Protein AF-A0A847P0W2-F1 (afdb_monomer_lite)

Radius of gyration: 15.74 Å; chains: 1; bounding box: 37×36×44 Å

Secondary structure (DSSP, 8-state):
---HHHHHHHHHHHHHTTSTTHHHHHHHHHHHHHHHHTTS--SS-HHHHHHHHHHHHS-HHHHHHHHHHHHHHSTTHHHHHHHHHHHHHHHHHHHHHHHHHHT-

Foldseek 3Di:
DPPVLLVVLQVLLVVPLAPPCNLVSLLVSQVSLVVVCVVDPDPDPSSLVSLVVSLVNYDPVCNVSSLVSQLVRHPCSVVSSVVVVVVVVVVVVVVVVVVVVVVD

Sequence (104 aa):
MIDDGKLKIFLMALKYSRSPEVLSVLRQIIRIAEKIKGVQRWEYDYLDVVLLYTGSVIDETLYEQYCRIIAQEHNSGVEYMGTIADKLRREEREKAERIATEFL

Structure (mmCIF, N/CA/C/O backbone):
data_AF-A0A847P0W2-F1
#
_entry.id   AF-A0A847P0W2-F1
#
loop_
_atom_site.group_PDB
_atom_site.id
_atom_site.type_symbol
_atom_site.label_atom_id
_atom_site.label_alt_id
_atom_site.label_comp_id
_atom_site.label_asym_id
_atom_site.label_entity_id
_atom_site.label_seq_id
_atom_site.pdbx_PDB_ins_code
_atom_site.Cartn_x
_atom_site.Cartn_y
_atom_site.Cartn_z
_atom_site.occupancy
_atom_site.B_iso_or_equiv
_atom_site.auth_seq_id
_atom_site.auth_comp_id
_atom_site.auth_asym_id
_atom_site.auth_atom_id
_atom_site.pdbx_PDB_model_num
ATOM 1 N N . MET A 1 1 ? 2.631 -0.538 -27.572 1.00 45.75 1 MET A N 1
ATOM 2 C CA . MET A 1 1 ? 2.104 -1.702 -26.828 1.00 45.75 1 MET A CA 1
ATOM 3 C C . MET A 1 1 ? 1.805 -1.219 -25.427 1.00 45.75 1 MET A C 1
ATOM 5 O O . MET A 1 1 ? 2.680 -0.588 -24.849 1.00 45.75 1 MET A O 1
ATOM 9 N N . ILE A 1 2 ? 0.581 -1.405 -24.927 1.00 48.38 2 ILE A N 1
ATOM 10 C CA . ILE A 1 2 ? 0.311 -1.155 -23.508 1.00 48.38 2 ILE A CA 1
ATOM 11 C C . ILE A 1 2 ? 1.224 -2.104 -22.736 1.00 48.38 2 ILE A C 1
ATOM 13 O O . ILE A 1 2 ? 1.280 -3.293 -23.012 1.00 48.38 2 ILE A O 1
ATOM 17 N N . ASP A 1 3 ? 2.027 -1.503 -21.880 1.00 62.47 3 ASP A N 1
ATOM 18 C CA . ASP A 1 3 ? 3.151 -2.073 -21.157 1.00 62.47 3 ASP A CA 1
ATOM 19 C C . ASP A 1 3 ? 2.646 -3.224 -20.257 1.00 62.47 3 ASP A C 1
ATOM 21 O O . ASP A 1 3 ? 2.110 -2.970 -19.176 1.00 62.47 3 ASP A O 1
ATOM 25 N N . ASP A 1 4 ? 2.742 -4.484 -20.714 1.00 76.31 4 ASP A N 1
ATOM 26 C CA . ASP A 1 4 ? 2.171 -5.682 -20.055 1.00 76.31 4 ASP A CA 1
ATOM 27 C C . ASP A 1 4 ? 2.497 -5.751 -18.552 1.00 76.31 4 ASP A C 1
ATOM 29 O O . ASP A 1 4 ? 1.694 -6.207 -17.734 1.00 76.31 4 ASP A O 1
ATOM 33 N N . GLY A 1 5 ? 3.670 -5.241 -18.167 1.00 77.94 5 GLY A N 1
ATOM 34 C CA . GLY A 1 5 ? 4.091 -5.137 -16.776 1.00 77.94 5 GLY A CA 1
ATOM 35 C C . GLY A 1 5 ? 3.273 -4.137 -15.949 1.00 77.94 5 GLY A C 1
ATOM 36 O O . GLY A 1 5 ? 2.883 -4.462 -14.827 1.00 77.94 5 GLY A O 1
ATOM 37 N N . LYS A 1 6 ? 2.946 -2.959 -16.500 1.00 79.88 6 LYS A N 1
ATOM 38 C CA . LYS A 1 6 ? 2.084 -1.967 -15.836 1.00 79.88 6 LYS A CA 1
ATOM 39 C C . LYS A 1 6 ? 0.681 -2.524 -15.636 1.00 79.88 6 LYS A C 1
ATOM 41 O O . LYS A 1 6 ? 0.169 -2.488 -14.516 1.00 79.88 6 LYS A O 1
ATOM 46 N N . LEU A 1 7 ? 0.088 -3.094 -16.687 1.00 83.19 7 LEU A N 1
ATOM 47 C CA . LEU A 1 7 ? -1.248 -3.689 -16.609 1.00 83.19 7 LEU A CA 1
ATOM 48 C C . LEU A 1 7 ? -1.295 -4.803 -15.554 1.00 83.19 7 LEU A C 1
ATOM 50 O O . LEU A 1 7 ? -2.202 -4.832 -14.725 1.00 83.19 7 LEU A O 1
ATOM 54 N N . LYS A 1 8 ? -0.278 -5.672 -15.523 1.00 84.88 8 LYS A N 1
ATOM 55 C CA . LYS A 1 8 ? -0.163 -6.729 -14.514 1.00 84.88 8 LYS A CA 1
ATOM 56 C C . LYS A 1 8 ? -0.108 -6.175 -13.089 1.00 84.88 8 LYS A C 1
ATOM 58 O O . LYS A 1 8 ? -0.825 -6.682 -12.230 1.00 84.88 8 LYS A O 1
ATOM 63 N N . ILE A 1 9 ? 0.695 -5.138 -12.840 1.00 87.06 9 ILE A N 1
ATOM 64 C CA . ILE A 1 9 ? 0.775 -4.475 -11.528 1.00 87.06 9 ILE A CA 1
ATOM 65 C C . ILE A 1 9 ? -0.601 -3.958 -11.094 1.00 87.06 9 ILE A C 1
ATOM 67 O O . ILE A 1 9 ? -1.035 -4.231 -9.976 1.00 87.06 9 ILE A O 1
ATOM 71 N N . PHE A 1 10 ? -1.303 -3.251 -11.981 1.00 85.75 10 PHE A N 1
ATOM 72 C CA . PHE A 1 10 ? -2.606 -2.673 -11.657 1.00 85.75 10 PHE A CA 1
ATOM 73 C C . PHE A 1 10 ? -3.661 -3.741 -11.386 1.00 85.75 10 PHE A C 1
ATOM 75 O O . PHE A 1 10 ? -4.378 -3.652 -10.396 1.00 85.75 10 PHE A O 1
ATOM 82 N N . LEU A 1 11 ? -3.716 -4.792 -12.206 1.00 87.62 11 LEU A N 1
ATOM 83 C CA . LEU A 1 11 ? -4.643 -5.903 -11.991 1.00 87.62 11 LEU A CA 1
ATOM 84 C C . LEU A 1 11 ? -4.351 -6.653 -10.685 1.00 87.62 11 LEU A C 1
ATOM 86 O O . LEU A 1 11 ? -5.285 -7.062 -9.998 1.00 87.62 11 LEU A O 1
ATOM 90 N N . MET A 1 12 ? -3.076 -6.816 -10.319 1.00 87.50 12 MET A N 1
ATOM 91 C CA . MET A 1 12 ? -2.692 -7.397 -9.030 1.00 87.50 12 MET A CA 1
ATOM 92 C C . MET A 1 12 ? -3.148 -6.510 -7.869 1.00 87.50 12 MET A C 1
ATOM 94 O O . MET A 1 12 ? -3.786 -7.011 -6.948 1.00 87.50 12 MET A O 1
ATOM 98 N N . ALA A 1 13 ? -2.892 -5.203 -7.931 1.00 87.88 13 ALA A N 1
ATOM 99 C CA . ALA A 1 13 ? -3.366 -4.274 -6.911 1.00 87.88 13 ALA A CA 1
ATOM 100 C C . ALA A 1 13 ? -4.893 -4.337 -6.783 1.00 87.88 13 ALA A C 1
ATOM 102 O O . ALA A 1 13 ? -5.405 -4.575 -5.698 1.00 87.88 13 ALA A O 1
ATOM 103 N N . LEU A 1 14 ? -5.620 -4.239 -7.898 1.00 88.00 14 LEU A N 1
ATOM 104 C CA . LEU A 1 14 ? -7.081 -4.237 -7.922 1.00 88.00 14 LEU A CA 1
ATOM 105 C C . LEU A 1 14 ? -7.688 -5.530 -7.359 1.00 88.00 14 LEU A C 1
ATOM 107 O O . LEU A 1 14 ? -8.626 -5.476 -6.569 1.00 88.00 14 LEU A O 1
ATOM 111 N N . LYS A 1 15 ? -7.151 -6.691 -7.752 1.00 90.88 15 LYS A N 1
ATOM 112 C CA . LYS A 1 15 ? -7.667 -8.000 -7.333 1.00 90.88 15 LYS A CA 1
ATOM 113 C C . LYS A 1 15 ? -7.502 -8.236 -5.834 1.00 90.88 15 LYS A C 1
ATOM 115 O O . LYS A 1 15 ? -8.371 -8.848 -5.222 1.00 90.88 15 LYS A O 1
ATOM 120 N N . TYR A 1 16 ? -6.375 -7.808 -5.272 1.00 89.44 16 TYR A N 1
ATOM 121 C CA . TYR A 1 16 ? -6.007 -8.147 -3.901 1.00 89.44 16 TYR A CA 1
ATOM 122 C C . TYR A 1 16 ? -6.231 -7.009 -2.910 1.00 89.44 16 TYR A C 1
ATOM 124 O O . TYR A 1 16 ? -6.118 -7.256 -1.722 1.00 89.44 16 TYR A O 1
ATOM 132 N N . SER A 1 17 ? -6.584 -5.800 -3.354 1.00 83.81 17 SER A N 1
ATOM 133 C CA . SER A 1 17 ? -6.593 -4.581 -2.530 1.00 83.81 17 SER A CA 1
ATOM 134 C C . SER A 1 17 ? -7.402 -4.661 -1.230 1.00 83.81 17 SER A C 1
ATOM 136 O O . SER A 1 17 ? -7.030 -4.021 -0.254 1.00 83.81 17 SER A O 1
ATOM 138 N N . ARG A 1 18 ? -8.469 -5.466 -1.197 1.00 85.75 18 ARG A N 1
ATOM 139 C CA . ARG A 1 18 ? -9.345 -5.676 -0.025 1.00 85.75 18 ARG A CA 1
ATOM 140 C C . ARG A 1 18 ? -9.137 -7.024 0.669 1.00 85.75 18 ARG A C 1
ATOM 142 O O . ARG A 1 18 ? -9.997 -7.478 1.414 1.00 85.75 18 ARG A O 1
ATOM 149 N N . SER A 1 19 ? -8.033 -7.692 0.366 1.00 88.38 19 SER A N 1
ATOM 150 C CA . SER A 1 19 ? -7.725 -9.044 0.819 1.00 88.38 19 SER A CA 1
ATOM 151 C C . SER A 1 19 ? -6.450 -9.025 1.662 1.00 88.38 19 SER A C 1
ATOM 153 O O . SER A 1 19 ? -5.518 -8.305 1.301 1.00 88.38 19 SER A O 1
ATOM 155 N N . PRO A 1 20 ? -6.322 -9.830 2.729 1.00 85.25 20 PRO A N 1
ATOM 156 C CA . PRO A 1 20 ? -5.077 -9.925 3.500 1.00 85.25 20 PRO A CA 1
ATOM 157 C C . PRO A 1 20 ? -3.841 -10.275 2.654 1.00 85.25 20 PRO A C 1
ATOM 159 O O . PRO A 1 20 ? -2.719 -9.849 2.937 1.00 85.25 20 PRO A O 1
ATOM 162 N N . GLU A 1 21 ? -4.050 -10.994 1.551 1.00 90.38 21 GLU A N 1
ATOM 163 C CA . GLU A 1 21 ? -3.046 -11.349 0.549 1.00 90.38 21 GLU A CA 1
ATOM 164 C C . GLU A 1 21 ? -2.396 -10.128 -0.118 1.00 90.38 21 GLU A C 1
ATOM 166 O O . GLU A 1 21 ? -1.305 -10.260 -0.686 1.00 90.38 21 GLU A O 1
ATOM 171 N N . VAL A 1 22 ? -3.004 -8.939 -0.014 1.00 88.12 22 VAL A N 1
ATOM 172 C CA . VAL A 1 22 ? -2.441 -7.675 -0.503 1.00 88.12 22 VAL A CA 1
ATOM 173 C C . VAL A 1 22 ? -1.022 -7.452 -0.002 1.00 88.12 22 VAL A C 1
ATOM 175 O O . VAL A 1 22 ? -0.188 -6.993 -0.768 1.00 88.12 22 VAL A O 1
ATOM 178 N N . LEU A 1 23 ? -0.694 -7.848 1.233 1.00 87.56 23 LEU A N 1
ATOM 179 C CA . LEU A 1 23 ? 0.640 -7.649 1.807 1.00 87.56 23 LEU A CA 1
ATOM 180 C C . LEU A 1 23 ? 1.709 -8.496 1.101 1.00 87.56 23 LEU A C 1
ATOM 182 O O . LEU A 1 23 ? 2.833 -8.043 0.879 1.00 87.56 23 LEU A O 1
ATOM 186 N N . SER A 1 24 ? 1.356 -9.722 0.706 1.00 87.06 24 SER A N 1
ATOM 187 C CA . SER A 1 24 ? 2.237 -10.607 -0.069 1.00 87.06 24 SER A CA 1
ATOM 188 C C . SER A 1 24 ? 2.403 -10.104 -1.506 1.00 87.06 24 SER A C 1
ATOM 190 O O . SER A 1 24 ? 3.499 -10.111 -2.074 1.00 87.06 24 SER A O 1
ATOM 192 N N . VAL A 1 25 ? 1.308 -9.613 -2.083 1.00 88.81 25 VAL A N 1
ATOM 193 C CA . VAL A 1 25 ? 1.237 -9.111 -3.458 1.00 88.81 25 VAL A CA 1
ATOM 194 C C . VAL A 1 25 ? 1.937 -7.757 -3.609 1.00 88.81 25 VAL A C 1
ATOM 196 O O . VAL A 1 25 ? 2.607 -7.528 -4.613 1.00 88.81 25 VAL A O 1
ATOM 199 N N . LEU A 1 26 ? 1.868 -6.896 -2.597 1.00 89.25 26 LEU A N 1
ATOM 200 C CA . LEU A 1 26 ? 2.497 -5.577 -2.548 1.00 89.25 26 LEU A CA 1
ATOM 201 C C . LEU A 1 26 ? 4.007 -5.645 -2.782 1.00 89.25 26 LEU A C 1
ATOM 203 O O . LEU A 1 26 ? 4.545 -4.891 -3.590 1.00 89.25 26 LEU A O 1
ATOM 207 N N . ARG A 1 27 ? 4.690 -6.608 -2.151 1.00 87.19 27 ARG A N 1
ATOM 208 C CA . ARG A 1 27 ? 6.130 -6.829 -2.372 1.00 87.19 27 ARG A CA 1
ATOM 209 C C . ARG A 1 27 ? 6.431 -7.161 -3.830 1.00 87.19 27 ARG A C 1
ATOM 211 O O . ARG A 1 27 ? 7.413 -6.689 -4.393 1.00 87.19 27 ARG A O 1
ATOM 218 N N . GLN A 1 28 ? 5.578 -7.970 -4.457 1.00 87.81 28 GLN A N 1
ATOM 219 C CA . GLN A 1 28 ? 5.731 -8.334 -5.865 1.00 87.81 28 GLN A CA 1
ATOM 220 C C . GLN A 1 28 ? 5.465 -7.135 -6.778 1.00 87.81 28 GLN A C 1
ATOM 222 O O . GLN A 1 28 ? 6.215 -6.930 -7.728 1.00 87.81 28 GLN A O 1
ATOM 227 N N . ILE A 1 29 ? 4.446 -6.327 -6.468 1.00 87.56 29 ILE A N 1
ATOM 228 C CA . ILE A 1 29 ? 4.125 -5.089 -7.188 1.00 87.56 29 ILE A CA 1
ATOM 229 C C . ILE A 1 29 ? 5.330 -4.147 -7.205 1.00 87.56 29 ILE A C 1
ATOM 231 O O . ILE A 1 29 ? 5.760 -3.750 -8.287 1.00 87.56 29 ILE A O 1
ATOM 235 N N . ILE A 1 30 ? 5.909 -3.852 -6.037 1.00 85.56 30 ILE A N 1
ATOM 236 C CA . ILE A 1 30 ? 7.050 -2.933 -5.914 1.00 85.56 30 ILE A CA 1
ATOM 237 C C . ILE A 1 30 ? 8.252 -3.465 -6.703 1.00 85.56 30 ILE A C 1
ATOM 239 O O . ILE A 1 30 ? 8.802 -2.760 -7.545 1.00 85.56 30 ILE A O 1
ATOM 243 N N . ARG A 1 31 ? 8.609 -4.744 -6.532 1.00 84.38 31 ARG A N 1
ATOM 244 C CA . ARG A 1 31 ? 9.750 -5.352 -7.241 1.00 84.38 31 ARG A CA 1
ATOM 245 C C . ARG A 1 31 ? 9.589 -5.353 -8.759 1.00 84.38 31 ARG A C 1
ATOM 247 O O . ARG A 1 31 ? 10.552 -5.093 -9.479 1.00 84.38 31 ARG A O 1
ATOM 254 N N . ILE A 1 32 ? 8.393 -5.670 -9.260 1.00 84.12 32 ILE A N 1
ATOM 255 C CA . ILE A 1 32 ? 8.113 -5.646 -10.702 1.00 84.12 32 ILE A CA 1
ATOM 256 C C . ILE A 1 32 ? 8.208 -4.208 -11.217 1.00 84.12 32 ILE A C 1
ATOM 258 O O . ILE A 1 32 ? 8.813 -3.979 -12.262 1.00 84.12 32 ILE A O 1
ATOM 262 N N . ALA A 1 33 ? 7.656 -3.246 -10.481 1.00 82.81 33 ALA A N 1
ATOM 263 C CA . ALA A 1 33 ? 7.658 -1.845 -10.871 1.00 82.81 33 ALA A CA 1
ATOM 264 C C . ALA A 1 33 ? 9.072 -1.251 -10.928 1.00 82.81 33 ALA A C 1
ATOM 266 O O . ALA A 1 33 ? 9.434 -0.675 -11.949 1.00 82.81 33 ALA A O 1
ATOM 267 N N . GLU A 1 34 ? 9.899 -1.470 -9.904 1.00 79.06 34 GLU A N 1
ATOM 268 C CA . GLU A 1 34 ? 11.301 -1.023 -9.875 1.00 79.06 34 GLU A CA 1
ATOM 269 C C . GLU A 1 34 ? 12.115 -1.635 -11.028 1.00 79.06 34 GLU A C 1
ATOM 271 O O . GLU A 1 34 ? 12.857 -0.940 -11.728 1.00 79.06 34 GLU A O 1
ATOM 276 N N . LYS A 1 35 ? 11.912 -2.931 -11.311 1.00 81.50 35 LYS A N 1
ATOM 277 C CA . LYS A 1 35 ? 12.566 -3.606 -12.442 1.00 81.50 35 LYS A CA 1
ATOM 278 C C . LYS A 1 35 ? 12.187 -2.980 -13.784 1.00 81.50 35 LYS A C 1
ATOM 280 O O . LYS A 1 35 ? 13.045 -2.842 -14.653 1.00 81.50 35 LYS A O 1
ATOM 285 N N . ILE A 1 36 ? 10.918 -2.624 -13.976 1.00 77.94 36 ILE A N 1
ATOM 286 C CA . ILE A 1 36 ? 10.460 -2.001 -15.223 1.00 77.94 36 ILE A CA 1
ATOM 287 C C . ILE A 1 36 ? 10.932 -0.542 -15.299 1.00 77.94 36 ILE A C 1
ATOM 289 O O . ILE A 1 36 ? 11.354 -0.123 -16.374 1.00 77.94 36 ILE A O 1
ATOM 293 N N . LYS A 1 37 ? 10.942 0.206 -14.185 1.00 74.06 37 LYS A N 1
ATOM 294 C CA . LYS A 1 37 ? 11.441 1.594 -14.107 1.00 74.06 37 LYS A CA 1
ATOM 295 C C . LYS A 1 37 ? 12.910 1.705 -14.540 1.00 74.06 37 LYS A C 1
ATOM 297 O O . LYS A 1 37 ? 13.288 2.677 -15.187 1.00 74.06 37 LYS A O 1
ATOM 302 N N . GLY A 1 38 ? 13.727 0.686 -14.255 1.00 68.94 38 GLY A N 1
ATOM 303 C CA . GLY A 1 38 ? 15.117 0.608 -14.726 1.00 68.94 38 GLY A CA 1
ATOM 304 C C . GLY A 1 38 ? 15.280 0.380 -16.237 1.00 68.94 38 GLY A C 1
A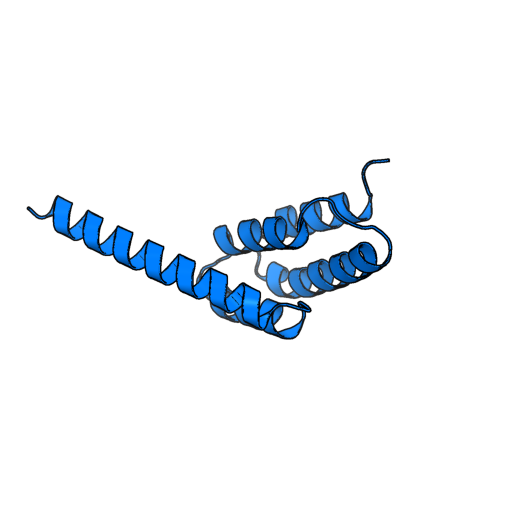TOM 305 O O . GLY A 1 38 ? 16.333 0.685 -16.789 1.00 68.94 38 GLY A O 1
ATOM 306 N N . VAL A 1 39 ? 14.254 -0.142 -16.917 1.00 71.44 39 VAL A N 1
ATOM 307 C CA . VAL A 1 39 ? 14.278 -0.459 -18.360 1.00 71.44 39 VAL A CA 1
ATOM 308 C C . VAL A 1 39 ? 13.515 0.583 -19.180 1.00 71.44 39 VAL A C 1
ATOM 310 O O . VAL A 1 39 ? 13.845 0.836 -20.336 1.00 71.44 39 VAL A O 1
ATOM 313 N N . GLN A 1 40 ? 12.493 1.197 -18.589 1.00 69.75 40 GLN A N 1
ATOM 314 C CA . GLN A 1 40 ? 11.616 2.163 -19.232 1.00 69.75 40 GLN A CA 1
ATOM 315 C C . GLN A 1 40 ? 11.455 3.387 -18.332 1.00 69.75 40 GLN A C 1
ATOM 317 O O . GLN A 1 40 ? 10.992 3.273 -17.198 1.00 69.75 40 GLN A O 1
ATOM 322 N N . ARG A 1 41 ? 11.761 4.580 -18.856 1.00 65.88 41 ARG A N 1
ATOM 323 C CA . ARG A 1 41 ? 11.377 5.831 -18.189 1.00 65.88 41 ARG A CA 1
ATOM 324 C C . ARG A 1 41 ? 9.860 5.971 -18.245 1.00 65.88 41 ARG A C 1
ATOM 326 O O . ARG A 1 41 ? 9.278 6.030 -19.324 1.00 65.88 41 ARG A O 1
ATOM 333 N N . TRP A 1 42 ? 9.221 5.991 -17.084 1.00 69.44 42 TRP A N 1
ATOM 334 C CA . TRP A 1 42 ? 7.790 6.243 -16.967 1.00 69.44 42 TRP A CA 1
ATOM 335 C C . TRP A 1 42 ? 7.555 7.755 -16.905 1.00 69.44 42 TRP A C 1
ATOM 337 O O . TRP A 1 42 ? 8.238 8.438 -16.150 1.00 69.44 42 TRP A O 1
ATOM 347 N N . GLU A 1 43 ? 6.601 8.280 -17.681 1.00 56.88 43 GLU A N 1
ATOM 348 C CA . GLU A 1 43 ? 6.239 9.713 -17.645 1.00 56.88 43 GLU A CA 1
ATOM 349 C C . GLU A 1 43 ? 5.519 10.129 -16.348 1.00 56.88 43 GLU A C 1
ATOM 351 O O . GLU A 1 43 ? 5.286 11.310 -16.123 1.00 56.88 43 GLU A O 1
ATOM 356 N N . TYR A 1 44 ? 5.220 9.174 -15.465 1.00 60.09 44 TYR A N 1
ATOM 357 C CA . TYR A 1 44 ? 4.593 9.381 -14.163 1.00 60.09 44 TYR A CA 1
ATOM 358 C C . TYR A 1 44 ? 5.087 8.308 -13.190 1.00 60.09 44 TYR A C 1
ATOM 360 O O . TYR A 1 44 ? 5.372 7.181 -13.617 1.00 60.09 44 TYR A O 1
ATOM 368 N N . ASP A 1 45 ? 5.125 8.605 -11.888 1.00 74.56 45 ASP A N 1
ATOM 369 C CA . ASP A 1 45 ? 5.372 7.599 -10.850 1.00 74.56 45 ASP A CA 1
ATOM 370 C C . ASP A 1 45 ? 4.140 6.685 -10.703 1.00 74.56 45 ASP A C 1
ATOM 372 O O . ASP A 1 45 ? 3.353 6.743 -9.766 1.00 74.56 45 ASP A O 1
ATOM 376 N N . TYR A 1 46 ? 3.936 5.824 -11.700 1.00 80.06 46 TYR A N 1
ATOM 377 C CA . TYR A 1 46 ? 2.823 4.879 -11.790 1.00 80.06 46 TYR A CA 1
ATOM 378 C C . TYR A 1 46 ? 2.724 3.967 -10.561 1.00 80.06 46 TYR A C 1
ATOM 380 O O . TYR A 1 46 ? 1.627 3.607 -10.136 1.00 80.06 46 TYR A O 1
ATOM 388 N N . LEU A 1 47 ? 3.872 3.615 -9.976 1.00 83.56 47 LEU A N 1
ATOM 389 C CA . LEU A 1 47 ? 3.918 2.863 -8.729 1.00 83.56 47 LEU A CA 1
ATOM 390 C C . LEU A 1 4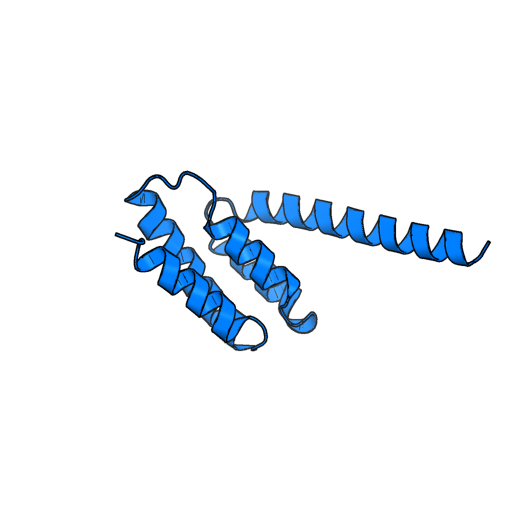7 ? 3.256 3.647 -7.591 1.00 83.56 47 LEU A C 1
ATOM 392 O O . LEU A 1 47 ? 2.429 3.079 -6.888 1.00 83.56 47 LEU A O 1
ATOM 396 N N . ASP A 1 48 ? 3.511 4.948 -7.480 1.00 81.25 48 ASP A N 1
ATOM 397 C CA . ASP A 1 48 ? 2.916 5.798 -6.446 1.00 81.25 48 ASP A CA 1
ATOM 398 C C . ASP A 1 48 ? 1.397 5.865 -6.570 1.00 81.25 48 ASP A C 1
ATOM 400 O O . ASP A 1 48 ? 0.701 5.835 -5.558 1.00 81.25 48 ASP A O 1
ATOM 404 N N . VAL A 1 49 ? 0.864 5.894 -7.797 1.00 83.75 49 VAL A N 1
ATOM 405 C CA . VAL A 1 49 ? -0.588 5.852 -8.046 1.00 83.75 49 VAL A CA 1
ATOM 406 C C . VAL A 1 49 ? -1.184 4.526 -7.572 1.00 83.75 49 VAL A C 1
ATOM 408 O O . VAL A 1 49 ? -2.227 4.505 -6.916 1.00 83.75 49 VAL A O 1
ATOM 411 N N . VAL A 1 50 ? -0.517 3.411 -7.873 1.00 87.44 50 VAL A N 1
ATOM 412 C CA . VAL A 1 50 ? -0.952 2.070 -7.459 1.00 87.44 50 VAL A CA 1
ATOM 413 C C . VAL A 1 50 ? -0.889 1.912 -5.938 1.00 87.44 50 VAL A C 1
ATOM 415 O O . VAL A 1 50 ? -1.823 1.374 -5.336 1.00 87.44 50 VAL A O 1
ATOM 418 N N . LEU A 1 51 ? 0.178 2.405 -5.309 1.00 87.44 51 LEU A N 1
ATOM 419 C CA . LEU A 1 51 ? 0.343 2.400 -3.859 1.00 87.44 51 LEU A CA 1
ATOM 420 C C . LEU A 1 51 ? -0.686 3.319 -3.181 1.00 87.44 51 LEU A C 1
ATOM 422 O O . LEU A 1 51 ? -1.300 2.943 -2.184 1.00 87.44 51 LEU A O 1
ATOM 426 N N . LEU A 1 52 ? -0.965 4.492 -3.741 1.00 85.06 52 LEU A N 1
ATOM 427 C CA . LEU A 1 52 ? -1.975 5.389 -3.189 1.00 85.06 52 LEU A CA 1
ATOM 428 C C . LEU A 1 52 ? -3.368 4.751 -3.233 1.00 85.06 52 LEU A C 1
ATOM 430 O O . LE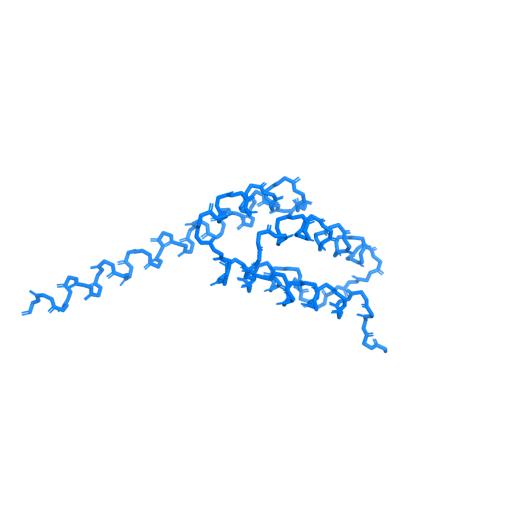U A 1 52 ? -4.079 4.750 -2.228 1.00 85.06 52 LEU A O 1
ATOM 434 N N . TYR A 1 53 ? -3.743 4.166 -4.375 1.00 86.50 53 TYR A N 1
ATOM 435 C CA . TYR A 1 53 ? -5.014 3.458 -4.509 1.00 86.50 53 TYR A CA 1
ATOM 436 C C . TYR A 1 53 ? -5.115 2.306 -3.506 1.00 86.50 53 TYR A C 1
ATOM 438 O O . TYR A 1 53 ? -6.084 2.236 -2.754 1.00 86.50 53 TYR A O 1
ATOM 446 N N . THR A 1 54 ? -4.106 1.434 -3.453 1.00 88.31 54 THR A N 1
ATOM 447 C CA . THR A 1 54 ? -4.126 0.255 -2.575 1.00 88.31 54 THR A CA 1
ATOM 448 C C . THR A 1 54 ? -4.236 0.665 -1.108 1.00 88.31 54 THR A C 1
ATOM 450 O O . THR A 1 54 ? -5.069 0.124 -0.388 1.00 88.31 54 THR A O 1
ATOM 453 N N . GLY A 1 55 ? -3.477 1.680 -0.685 1.00 86.50 55 GLY A N 1
ATOM 454 C CA . GLY A 1 55 ? -3.542 2.215 0.676 1.00 86.50 55 GLY A CA 1
ATOM 455 C C . GLY A 1 55 ? -4.889 2.850 1.036 1.00 86.50 55 GLY A C 1
ATOM 456 O O . GLY A 1 55 ? -5.246 2.867 2.206 1.00 86.50 55 GLY A O 1
ATOM 457 N N . SER A 1 56 ? -5.656 3.340 0.057 1.00 84.19 56 SER A N 1
ATOM 458 C CA . SER A 1 56 ? -6.976 3.946 0.300 1.00 84.19 56 SER A CA 1
ATOM 459 C C . SER A 1 56 ? -8.112 2.939 0.505 1.00 84.19 56 SER A C 1
ATOM 461 O O . SER A 1 56 ? -9.178 3.313 0.988 1.00 84.19 56 SER A O 1
ATOM 463 N N . VAL A 1 57 ? -7.916 1.677 0.108 1.00 86.62 57 VAL A N 1
ATOM 464 C CA . VAL A 1 57 ? -8.971 0.646 0.133 1.00 86.62 57 VAL A CA 1
ATOM 465 C C . VAL A 1 57 ? -8.602 -0.594 0.944 1.00 86.62 57 VAL A C 1
ATOM 467 O O . VAL A 1 57 ? -9.446 -1.480 1.090 1.00 86.62 57 VAL A O 1
ATOM 470 N N . ILE A 1 58 ? -7.358 -0.684 1.418 1.00 87.81 58 I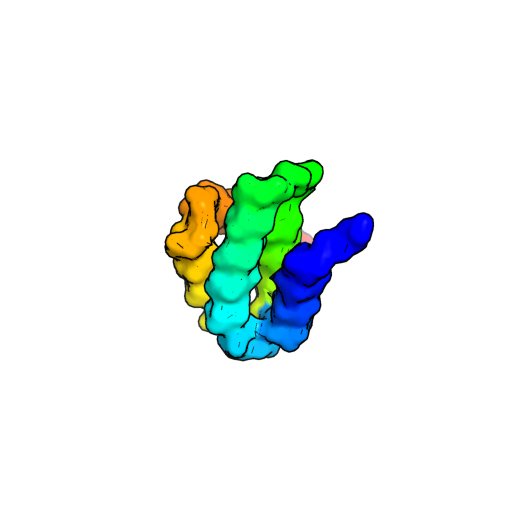LE A N 1
ATOM 471 C CA . ILE A 1 58 ? -6.901 -1.764 2.289 1.00 87.81 58 ILE A CA 1
ATOM 472 C C . ILE A 1 58 ? -7.622 -1.706 3.637 1.00 87.81 58 ILE A C 1
ATOM 474 O O . ILE A 1 58 ? -7.987 -0.635 4.116 1.00 87.81 58 ILE A O 1
ATOM 478 N N . ASP A 1 59 ? -7.808 -2.874 4.248 1.00 87.38 59 ASP A N 1
ATOM 479 C CA . ASP A 1 59 ? -8.287 -2.974 5.621 1.00 87.38 59 ASP A CA 1
ATOM 480 C C . ASP A 1 59 ? -7.371 -2.190 6.578 1.00 87.38 59 ASP A C 1
ATOM 482 O O . ASP A 1 59 ? -6.142 -2.321 6.537 1.00 87.38 59 ASP A O 1
ATOM 486 N N . GLU A 1 60 ? -7.978 -1.384 7.447 1.00 84.88 60 GLU A N 1
ATOM 487 C CA . GLU A 1 60 ? -7.275 -0.518 8.396 1.00 84.88 60 GLU A CA 1
ATOM 488 C C . GLU A 1 60 ? -6.341 -1.314 9.322 1.00 84.88 60 GLU A C 1
ATOM 490 O O . GLU A 1 60 ? -5.232 -0.867 9.619 1.00 84.88 60 GLU A O 1
ATOM 495 N N . THR A 1 61 ? -6.714 -2.545 9.693 1.00 89.25 61 THR A N 1
ATOM 496 C CA . THR A 1 61 ? -5.889 -3.426 10.539 1.00 89.25 61 THR A CA 1
ATOM 497 C C . THR A 1 61 ? -4.582 -3.853 9.867 1.00 89.25 61 THR A C 1
ATOM 499 O O . THR A 1 61 ? -3.617 -4.217 10.541 1.00 89.25 61 THR A O 1
ATOM 502 N N . LEU A 1 62 ? -4.521 -3.794 8.534 1.00 87.75 62 LEU A N 1
ATOM 503 C CA . LEU A 1 62 ? -3.345 -4.148 7.739 1.00 87.75 62 LEU A CA 1
ATOM 504 C C . LEU A 1 62 ? -2.527 -2.922 7.322 1.00 87.75 62 LEU A C 1
ATOM 506 O O . LEU A 1 62 ? -1.416 -3.077 6.803 1.00 87.75 62 LEU A O 1
ATOM 510 N N . TYR A 1 63 ? -3.046 -1.715 7.557 1.00 85.62 63 TYR A N 1
ATOM 511 C CA . TYR A 1 63 ? -2.463 -0.468 7.077 1.00 85.62 63 TYR A CA 1
ATOM 512 C C . TYR A 1 63 ? -1.042 -0.239 7.607 1.00 85.62 63 TYR A C 1
ATOM 514 O O . TYR A 1 63 ? -0.146 0.128 6.850 1.00 85.62 63 TYR A O 1
ATOM 522 N N . GLU A 1 64 ? -0.781 -0.539 8.881 1.00 84.44 64 GLU A N 1
ATOM 523 C CA . GLU A 1 64 ? 0.563 -0.404 9.458 1.00 84.44 64 GLU A CA 1
ATOM 524 C C . GLU A 1 64 ? 1.580 -1.332 8.766 1.00 84.44 64 GLU A C 1
ATOM 526 O O . GLU A 1 64 ? 2.700 -0.935 8.431 1.00 84.44 64 GLU A O 1
ATOM 531 N N . GLN A 1 65 ? 1.188 -2.578 8.485 1.00 87.31 65 GLN A N 1
ATOM 532 C CA . GLN A 1 65 ? 2.065 -3.536 7.811 1.00 87.31 65 GLN A CA 1
ATOM 533 C C . GLN A 1 65 ? 2.290 -3.170 6.343 1.00 87.31 65 GLN A C 1
ATOM 535 O O . GLN A 1 65 ? 3.406 -3.320 5.842 1.00 87.31 65 GLN A O 1
ATOM 540 N N . TYR A 1 66 ? 1.253 -2.668 5.675 1.00 89.06 66 TYR A N 1
ATOM 541 C CA . TYR A 1 66 ? 1.316 -2.116 4.326 1.00 89.06 66 TYR A CA 1
ATOM 542 C C . TYR A 1 66 ? 2.354 -0.993 4.236 1.00 89.06 66 TYR A C 1
ATOM 544 O O . TYR A 1 66 ? 3.301 -1.065 3.450 1.00 89.06 66 TYR A O 1
ATOM 552 N N . CYS A 1 67 ? 2.231 -0.022 5.138 1.00 84.44 67 CYS A N 1
ATOM 553 C CA . CYS A 1 67 ? 3.154 1.086 5.323 1.00 84.44 67 CYS A CA 1
ATOM 554 C C . CYS A 1 67 ? 4.604 0.605 5.510 1.00 84.44 67 CYS A C 1
ATOM 556 O O . CYS A 1 67 ? 5.523 1.050 4.817 1.00 84.44 67 CYS A O 1
ATOM 558 N N . ARG A 1 68 ? 4.812 -0.366 6.406 1.00 85.75 68 ARG A N 1
ATOM 559 C CA . ARG A 1 68 ? 6.140 -0.929 6.685 1.00 85.75 68 ARG A CA 1
ATOM 560 C C . ARG A 1 68 ? 6.767 -1.604 5.463 1.00 85.75 68 ARG A C 1
ATOM 562 O O . ARG A 1 68 ? 7.969 -1.475 5.256 1.00 85.75 68 ARG A O 1
ATOM 569 N N . ILE A 1 69 ? 5.979 -2.319 4.660 1.00 86.25 69 ILE A N 1
ATOM 570 C CA . ILE A 1 69 ? 6.479 -2.990 3.451 1.00 86.25 69 ILE A CA 1
ATOM 571 C C . ILE A 1 69 ? 6.941 -1.967 2.410 1.00 86.25 69 ILE A C 1
ATOM 573 O O . ILE A 1 69 ? 8.003 -2.154 1.820 1.00 86.25 69 ILE A O 1
ATOM 577 N N . ILE A 1 70 ? 6.193 -0.878 2.211 1.00 85.62 70 ILE A N 1
ATOM 578 C CA . ILE A 1 70 ? 6.592 0.187 1.279 1.00 85.62 70 ILE A CA 1
ATOM 579 C C . ILE A 1 70 ? 7.907 0.823 1.721 1.00 85.62 70 ILE A C 1
ATOM 581 O O . ILE A 1 70 ? 8.817 0.956 0.908 1.00 85.62 70 ILE A O 1
ATOM 585 N N . ALA A 1 71 ? 8.037 1.152 3.009 1.00 81.56 71 ALA A N 1
ATOM 586 C CA . ALA A 1 71 ? 9.261 1.733 3.556 1.00 81.56 71 ALA A CA 1
ATOM 587 C C . ALA A 1 71 ? 10.504 0.853 3.323 1.00 81.56 71 ALA A C 1
ATOM 589 O O . ALA A 1 71 ? 11.600 1.380 3.157 1.00 81.56 71 ALA A O 1
ATOM 590 N N . GLN A 1 72 ? 10.333 -0.474 3.337 1.00 81.56 72 GLN A N 1
ATOM 591 C CA . GLN A 1 72 ? 11.421 -1.447 3.216 1.00 81.56 72 GLN A CA 1
ATOM 592 C C . GLN A 1 72 ? 11.790 -1.792 1.769 1.00 81.56 72 GLN A C 1
ATOM 594 O O . GLN A 1 72 ? 12.960 -2.037 1.492 1.00 81.56 72 GLN A O 1
ATOM 599 N N . GLU A 1 73 ? 10.809 -1.884 0.869 1.00 79.06 73 GLU A N 1
ATOM 600 C CA . GLU A 1 73 ? 11.015 -2.449 -0.474 1.00 79.06 73 GLU A CA 1
ATOM 601 C C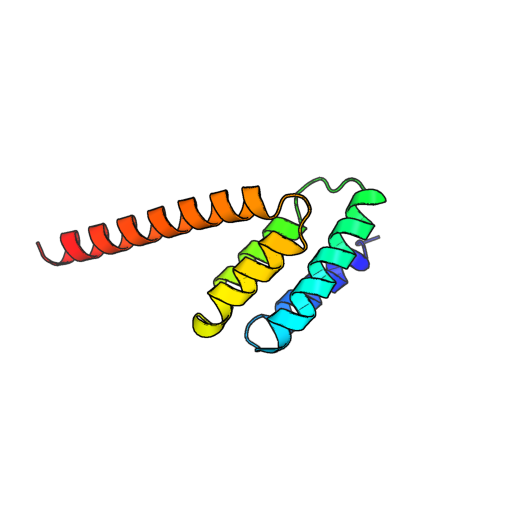 . GLU A 1 73 ? 11.041 -1.385 -1.584 1.00 79.06 73 GLU A C 1
ATOM 603 O O . GLU A 1 73 ? 11.531 -1.672 -2.674 1.00 79.06 73 GLU A O 1
ATOM 608 N N . HIS A 1 74 ? 10.514 -0.179 -1.349 1.00 77.31 74 HIS A N 1
ATOM 609 C CA . HIS A 1 74 ? 10.525 0.907 -2.334 1.00 77.31 74 HIS A CA 1
ATOM 610 C C . HIS A 1 74 ? 11.817 1.725 -2.229 1.00 77.31 74 HIS A C 1
ATOM 612 O O . HIS A 1 74 ? 12.202 2.116 -1.125 1.00 77.31 74 HIS A O 1
ATOM 618 N N . ASN A 1 75 ? 12.462 2.052 -3.356 1.00 69.56 75 ASN A N 1
ATOM 619 C CA . ASN A 1 75 ? 13.749 2.770 -3.347 1.00 69.56 75 ASN A CA 1
ATOM 620 C C . ASN A 1 75 ? 13.662 4.167 -2.700 1.00 69.56 75 ASN A C 1
ATOM 622 O O . ASN A 1 75 ? 14.627 4.625 -2.092 1.00 69.56 75 ASN A O 1
ATOM 626 N N . SER A 1 76 ? 12.489 4.806 -2.762 1.00 66.31 76 SER A N 1
ATOM 627 C CA . SER A 1 76 ? 12.172 6.062 -2.058 1.00 66.31 76 SER A CA 1
ATOM 628 C C . SER A 1 76 ? 11.181 5.848 -0.908 1.00 66.31 76 SER A C 1
ATOM 630 O O . SER A 1 76 ? 10.438 6.753 -0.539 1.00 66.31 76 SER A O 1
ATOM 632 N N . GLY A 1 77 ? 11.104 4.630 -0.364 1.00 61.41 77 GLY A N 1
ATOM 633 C CA . GLY A 1 77 ? 10.079 4.222 0.596 1.00 61.41 77 GLY A CA 1
ATOM 634 C C . GLY A 1 77 ? 9.989 5.138 1.812 1.00 61.41 77 GLY A C 1
ATOM 635 O O . GLY A 1 77 ? 8.900 5.560 2.171 1.00 61.41 77 GLY A O 1
ATOM 636 N N . VAL A 1 78 ? 11.115 5.524 2.413 1.00 61.75 78 VAL A N 1
ATOM 637 C CA . VAL A 1 78 ? 11.129 6.394 3.605 1.00 61.75 78 VAL A CA 1
ATOM 638 C C . VAL A 1 78 ? 10.557 7.792 3.318 1.00 61.75 78 VAL A C 1
ATOM 640 O O . VAL A 1 78 ? 9.761 8.305 4.102 1.00 61.75 78 VAL A O 1
ATOM 643 N N . GLU A 1 79 ? 10.911 8.393 2.182 1.00 66.19 79 GLU A N 1
ATOM 644 C CA . GLU A 1 79 ? 10.444 9.726 1.769 1.00 66.19 79 GLU A CA 1
ATOM 645 C C . GLU A 1 79 ? 8.961 9.717 1.360 1.00 66.19 79 GLU A C 1
ATOM 647 O O . GLU A 1 79 ? 8.172 10.573 1.774 1.00 66.19 79 GLU A O 1
ATOM 652 N N . TYR A 1 80 ? 8.549 8.684 0.621 1.00 66.38 80 TYR A N 1
ATOM 653 C CA . TYR A 1 80 ? 7.154 8.450 0.251 1.00 66.38 80 TYR A CA 1
ATOM 654 C C . TYR A 1 80 ? 6.261 8.286 1.490 1.00 66.38 80 TYR A C 1
ATOM 656 O O . TYR A 1 80 ? 5.193 8.893 1.590 1.00 66.38 80 TYR A O 1
ATOM 664 N N . MET A 1 81 ? 6.731 7.531 2.484 1.00 68.62 81 MET A N 1
ATOM 665 C CA . MET A 1 81 ? 6.021 7.339 3.747 1.00 68.62 81 MET A CA 1
ATOM 666 C C . MET A 1 81 ? 5.934 8.622 4.578 1.00 68.62 81 MET A C 1
ATOM 668 O O . MET A 1 81 ? 4.901 8.859 5.202 1.00 68.62 81 MET A O 1
ATOM 672 N N . GLY A 1 82 ? 6.957 9.483 4.539 1.00 68.38 82 GLY A N 1
ATOM 673 C CA . GLY A 1 82 ? 6.884 10.833 5.109 1.00 68.38 82 GLY A CA 1
ATOM 674 C C . GLY A 1 82 ? 5.751 11.655 4.487 1.00 68.38 82 GLY A C 1
ATOM 675 O O . GLY A 1 82 ? 4.928 12.227 5.202 1.00 68.38 82 GLY A O 1
ATOM 676 N N . THR A 1 83 ? 5.636 11.607 3.159 1.00 68.69 83 THR A N 1
ATOM 677 C CA . THR A 1 83 ? 4.590 12.307 2.395 1.00 68.69 83 THR A CA 1
ATOM 678 C C . THR A 1 83 ? 3.185 11.787 2.720 1.00 68.69 83 THR A C 1
ATOM 680 O O . THR A 1 83 ? 2.253 12.572 2.904 1.00 68.69 83 THR A O 1
ATOM 683 N N . ILE A 1 84 ? 3.018 10.465 2.846 1.00 65.75 84 ILE A N 1
ATOM 684 C CA . ILE A 1 84 ? 1.746 9.858 3.265 1.00 65.75 84 ILE A CA 1
ATOM 685 C C . ILE A 1 84 ? 1.403 10.236 4.706 1.00 65.75 84 ILE A C 1
ATOM 687 O O . ILE A 1 84 ? 0.269 10.626 4.975 1.00 65.75 84 ILE A O 1
ATOM 691 N N . ALA A 1 85 ? 2.362 10.153 5.631 1.00 65.88 85 ALA A N 1
ATOM 692 C CA . ALA A 1 85 ? 2.130 10.488 7.032 1.00 65.88 85 ALA A CA 1
ATOM 693 C C . ALA A 1 85 ? 1.721 11.959 7.206 1.00 65.88 85 ALA A C 1
ATOM 695 O O . ALA A 1 85 ? 0.850 12.267 8.019 1.00 65.88 85 ALA A O 1
ATOM 696 N N . ASP A 1 86 ? 2.313 12.865 6.427 1.00 69.62 86 ASP A N 1
ATOM 697 C CA . ASP A 1 86 ? 1.929 14.277 6.405 1.00 69.62 86 ASP A CA 1
ATOM 698 C C . ASP A 1 86 ? 0.518 14.481 5.834 1.00 69.62 86 ASP A C 1
ATOM 700 O O . ASP A 1 86 ? -0.253 15.286 6.365 1.00 69.62 86 ASP A O 1
ATOM 704 N N . LYS A 1 87 ? 0.152 13.728 4.788 1.00 68.44 87 LYS A N 1
ATOM 705 C CA . LYS A 1 87 ? -1.190 13.758 4.196 1.00 68.44 87 LYS A CA 1
ATOM 706 C C . LYS A 1 87 ? -2.258 13.236 5.163 1.00 68.44 87 LYS A C 1
ATOM 708 O O . LYS A 1 87 ? -3.268 13.907 5.348 1.00 68.44 87 LYS A O 1
ATOM 713 N N . LEU A 1 88 ? -2.021 12.106 5.830 1.00 62.31 88 LEU A N 1
ATOM 714 C CA . LEU A 1 88 ? -2.944 11.552 6.827 1.00 62.31 88 LEU A CA 1
ATOM 715 C C . LEU A 1 88 ? -3.141 12.500 8.012 1.00 62.31 88 LEU A C 1
ATOM 717 O O . LEU A 1 88 ? -4.275 12.795 8.376 1.00 62.31 88 LEU A O 1
ATOM 721 N N . ARG A 1 89 ? -2.051 13.063 8.555 1.00 68.94 89 ARG A N 1
ATOM 722 C CA . ARG A 1 89 ? -2.128 14.062 9.635 1.00 68.94 89 ARG A CA 1
ATOM 723 C C . ARG A 1 89 ? -2.947 15.290 9.235 1.00 68.94 89 ARG A C 1
ATOM 725 O O . ARG A 1 89 ? -3.575 15.912 10.089 1.00 68.94 89 ARG A O 1
ATOM 732 N N . ARG A 1 90 ? -2.933 15.671 7.953 1.00 71.88 90 ARG A N 1
ATOM 733 C CA . ARG A 1 90 ? -3.777 16.750 7.425 1.00 71.88 90 ARG A CA 1
ATOM 734 C C . ARG A 1 90 ? -5.246 16.330 7.360 1.00 71.88 90 ARG A C 1
ATOM 736 O O . ARG A 1 90 ? -6.091 17.056 7.870 1.00 71.88 90 ARG A O 1
ATOM 743 N N . GLU A 1 91 ? -5.540 15.159 6.804 1.00 68.12 91 GLU A N 1
ATOM 744 C CA . GLU A 1 91 ? -6.910 14.636 6.703 1.00 68.12 91 GLU A CA 1
ATOM 745 C C . GLU A 1 91 ? -7.563 14.433 8.084 1.00 68.12 91 GLU A C 1
ATOM 747 O O . GLU A 1 91 ? -8.753 14.703 8.248 1.00 68.12 91 GLU A O 1
ATOM 752 N N . GLU A 1 92 ? -6.799 14.015 9.099 1.00 71.19 92 GLU A N 1
ATOM 753 C CA . GLU A 1 92 ? -7.263 13.918 10.491 1.00 71.19 92 GLU A CA 1
ATOM 754 C C . GLU A 1 92 ? -7.633 15.284 11.082 1.00 71.19 92 GLU A C 1
ATOM 756 O O . GLU A 1 92 ? -8.691 15.415 11.701 1.00 71.19 92 GLU A O 1
ATOM 761 N N . ARG A 1 93 ? -6.809 16.318 10.852 1.00 78.62 93 ARG A N 1
ATOM 762 C CA . ARG A 1 93 ? -7.124 17.694 11.280 1.00 78.62 93 ARG A CA 1
ATOM 763 C C . ARG A 1 93 ? -8.388 18.209 10.602 1.00 78.62 93 ARG A C 1
ATOM 765 O O . ARG A 1 93 ? -9.279 18.701 11.282 1.00 78.62 93 ARG A O 1
ATOM 772 N N . GLU A 1 94 ? -8.513 18.014 9.293 1.00 79.06 94 GLU A N 1
ATOM 773 C CA . GLU A 1 94 ? -9.696 18.433 8.531 1.00 79.06 94 GLU A CA 1
ATOM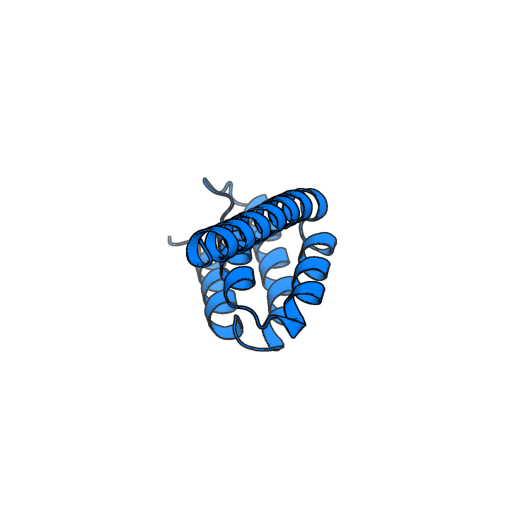 774 C C . GLU A 1 94 ? -10.972 17.685 8.951 1.00 79.06 94 GLU A C 1
ATOM 776 O O . GLU A 1 94 ? -12.077 18.220 8.848 1.00 79.06 94 GLU A O 1
ATOM 781 N N . LYS A 1 95 ? -10.865 16.425 9.392 1.00 77.38 95 LYS A N 1
ATOM 782 C CA . LYS A 1 95 ? -11.995 15.689 9.982 1.00 77.38 95 LYS A CA 1
ATOM 783 C C . LYS A 1 95 ? -12.375 16.267 11.345 1.00 77.38 95 LYS A C 1
ATOM 785 O O . LYS A 1 95 ? -13.557 16.490 11.589 1.00 77.38 95 LYS A O 1
ATOM 790 N N . ALA A 1 96 ? -11.394 16.545 12.204 1.00 76.19 96 ALA A N 1
ATOM 791 C CA . ALA A 1 96 ? -11.631 17.135 13.520 1.00 76.19 96 ALA A CA 1
ATOM 792 C C . ALA A 1 96 ? -12.258 18.538 13.426 1.00 76.19 96 ALA A C 1
ATOM 794 O O . ALA A 1 96 ? -13.192 18.842 14.164 1.00 76.19 96 ALA A O 1
ATOM 795 N N . GLU A 1 97 ? -11.803 19.366 12.482 1.00 80.56 97 GLU A N 1
ATOM 796 C CA . GLU A 1 97 ? -12.354 20.703 12.223 1.00 80.56 97 GLU A CA 1
ATOM 797 C C . GLU A 1 97 ? -13.793 20.648 11.695 1.00 80.56 97 GLU A C 1
ATOM 799 O O . GLU A 1 97 ? -14.644 21.416 12.144 1.00 80.56 97 GLU A O 1
ATOM 804 N N . ARG A 1 98 ? -14.106 19.709 10.791 1.00 78.62 98 ARG A N 1
ATOM 805 C CA . ARG A 1 98 ? -15.480 19.503 10.300 1.00 78.62 98 ARG A CA 1
ATOM 806 C C . ARG A 1 98 ? -16.439 19.109 11.417 1.00 78.62 98 ARG A C 1
ATOM 808 O O . ARG A 1 98 ? -17.488 19.727 11.543 1.00 78.62 98 ARG A O 1
ATOM 815 N N . ILE A 1 99 ? -16.039 18.159 12.261 1.00 76.69 99 ILE A N 1
ATOM 816 C CA . ILE A 1 99 ? -16.826 17.750 13.431 1.00 76.69 99 ILE A CA 1
ATOM 817 C C . ILE A 1 99 ? -17.023 18.947 14.371 1.00 76.69 99 ILE A C 1
ATOM 819 O O . ILE A 1 99 ? -18.142 19.226 14.778 1.00 76.69 99 ILE A O 1
ATOM 823 N N . ALA A 1 100 ? -15.970 19.713 14.669 1.00 73.62 100 ALA A N 1
ATOM 824 C CA . ALA A 1 100 ? -16.079 20.889 15.536 1.00 73.62 100 ALA A CA 1
ATOM 825 C C . ALA A 1 100 ? -17.017 21.978 14.980 1.00 73.62 100 ALA A C 1
ATOM 827 O O . ALA A 1 100 ? -17.651 22.688 15.756 1.00 73.62 100 ALA A O 1
ATOM 828 N N . THR A 1 101 ? -17.124 22.096 13.654 1.00 71.38 101 THR A N 1
ATOM 829 C CA . THR A 1 101 ? -18.006 23.068 12.988 1.00 71.38 101 THR A CA 1
ATOM 830 C C . THR A 1 101 ? -19.461 22.586 12.925 1.00 71.38 101 THR A C 1
ATOM 832 O O . THR A 1 101 ? -20.365 23.409 12.933 1.00 71.38 101 THR A O 1
ATOM 835 N N . GLU A 1 102 ? -19.707 21.272 12.898 1.00 65.62 102 GLU A N 1
ATOM 836 C CA . GLU A 1 102 ? -21.059 20.686 12.961 1.00 65.62 102 GLU A CA 1
ATOM 837 C C . GLU A 1 102 ? -21.688 20.737 14.368 1.00 65.62 102 GLU A C 1
ATOM 839 O O . GLU A 1 102 ? -22.903 20.597 14.497 1.00 65.62 102 GLU A O 1
ATOM 844 N N . PHE A 1 103 ? -20.885 20.939 15.419 1.00 55.16 103 PHE A N 1
ATOM 845 C CA . PHE A 1 103 ? -21.337 21.057 16.814 1.00 55.16 103 PHE A CA 1
ATOM 846 C C . PHE A 1 103 ? -21.453 22.516 17.321 1.00 55.16 103 PHE A C 1
ATOM 848 O O . PHE A 1 103 ? -21.598 22.726 18.529 1.00 55.16 103 PHE A O 1
ATOM 855 N N . LEU A 1 104 ? -21.409 23.507 16.419 1.00 53.00 104 LEU A N 1
ATOM 856 C CA . LEU A 1 104 ? -21.690 24.935 16.664 1.00 53.00 104 LEU A CA 1
ATOM 857 C C . LEU A 1 104 ? -23.001 25.354 15.989 1.00 53.00 104 LEU A C 1
ATOM 859 O O . LEU A 1 104 ? -23.728 26.164 16.607 1.00 53.00 104 LEU A O 1
#

pLDDT: mean 78.15, std 10.26, range [45.75, 90.88]